Protein AF-A0A2D1UT29-F1 (afdb_monomer)

Foldseek 3Di:
DLVVLVVLVVVLVVVVLVLVVVLVVVVVVVVVVVVVVVVVVVVVVVVVVVVVVVPDDDDDDDDDDDDPPVSVVSPDDDCVSVVVNLVVCVVVVNNVVVVVVVVVVVVVSVVVVVVVCVVDPDDPDD

Organism: Pinus pinaster (NCBI:txid71647)

Mean predicted aligned error: 11.58 Å

Secondary structure (DSSP, 8-state):
-HHHHHHHHHHHHHHHHHHHHHHHHHHHHHHHHHHHHHHHHHHHHHHHHHHHTTT------PPP----HHHHHHT----HHHHHHHHHHHHTT-HHHHHHHHHHHHHHHHHHHHHHHTTS-S----

pLDDT: mean 78.04, std 15.3, range [38.28, 94.06]

Sequence (126 aa):
IEKRVNKEFNDWLVKIRSTAKEIGQLAIGQASSARQREEELRGRQKQAEEQSRSGVRECVYALDTEDTEDADSVLKFDITPVYRAHHIQTCLGLQDQFRDYYYTNRQLQLNSDLQISSVQPFLESH

InterPro domains:
  IPR007225 Exocyst complex component EXOC6/Sec15 [PTHR12702] (1-126)

Radius of gyration: 24.23 Å; Cα contacts (8 Å, |Δi|>4): 28; chains: 1; bounding box: 58×19×63 Å

Solvent-accessible surface area (backbone atoms only — not comparable to full-atom values): 7538 Å² total; per-residue (Å²): 110,66,72,58,37,55,47,50,32,51,56,46,56,54,52,53,56,55,51,52,51,52,52,51,52,49,53,51,51,52,54,50,52,52,50,52,53,53,51,50,52,53,49,52,47,52,54,50,53,60,46,44,75,75,70,62,88,82,86,85,84,80,85,84,85,83,80,72,66,74,62,62,66,75,71,69,73,88,58,61,48,55,55,53,38,50,52,53,31,46,77,68,72,42,40,67,61,51,51,52,49,51,52,53,52,52,52,50,52,50,54,52,54,54,60,50,55,76,72,47,81,86,70,89,82,128

Structure (mmCIF, N/CA/C/O backbone):
data_AF-A0A2D1UT29-F1
#
_entry.id   AF-A0A2D1UT29-F1
#
loop_
_atom_site.group_PDB
_atom_site.id
_atom_site.type_symbol
_atom_site.label_atom_id
_atom_site.label_alt_id
_atom_site.label_comp_id
_atom_site.label_asym_id
_atom_site.label_entity_id
_atom_site.label_seq_id
_atom_site.pdbx_PDB_ins_code
_atom_site.Cartn_x
_atom_site.Cartn_y
_atom_site.Cartn_z
_atom_site.occupancy
_atom_site.B_iso_or_equiv
_atom_site.auth_seq_id
_atom_site.auth_comp_id
_atom_site.auth_asym_id
_atom_site.auth_atom_id
_atom_site.pdbx_PDB_model_num
ATOM 1 N N . ILE A 1 1 ? 15.371 8.169 -19.098 1.00 78.50 1 ILE A N 1
ATOM 2 C CA . ILE A 1 1 ? 13.925 8.019 -18.787 1.00 78.50 1 ILE A CA 1
ATOM 3 C C . ILE A 1 1 ? 13.730 6.937 -17.732 1.00 78.50 1 ILE A C 1
ATOM 5 O O . ILE A 1 1 ? 13.222 7.249 -16.667 1.00 78.50 1 ILE A O 1
ATOM 9 N N . GLU A 1 2 ? 14.244 5.731 -17.967 1.00 80.50 2 GLU A N 1
ATOM 10 C CA . GLU A 1 2 ? 14.199 4.601 -17.028 1.00 80.50 2 GLU A CA 1
ATOM 11 C C . GLU A 1 2 ? 14.651 4.943 -15.593 1.00 80.50 2 GLU A C 1
ATOM 13 O O . GLU A 1 2 ? 13.871 4.804 -14.661 1.00 80.50 2 GLU A O 1
ATOM 18 N N . LYS A 1 3 ? 15.858 5.501 -15.399 1.00 86.19 3 LYS A N 1
ATOM 19 C CA . LYS A 1 3 ? 16.357 5.886 -14.059 1.00 86.19 3 LYS A CA 1
ATOM 20 C C . LYS A 1 3 ? 15.420 6.833 -13.297 1.00 86.19 3 LYS A C 1
ATOM 22 O O . LYS A 1 3 ? 15.282 6.713 -12.085 1.00 86.19 3 LYS A O 1
ATOM 27 N N . ARG A 1 4 ? 14.775 7.770 -14.002 1.00 89.94 4 ARG A N 1
ATOM 28 C CA . ARG A 1 4 ? 13.811 8.710 -13.405 1.00 89.94 4 ARG A CA 1
ATOM 29 C C . ARG A 1 4 ? 12.555 7.974 -12.947 1.00 89.94 4 ARG A C 1
ATOM 31 O O . ARG A 1 4 ? 12.093 8.199 -11.841 1.00 89.94 4 ARG A O 1
ATOM 38 N N . VAL A 1 5 ? 12.057 7.063 -13.775 1.00 87.75 5 VAL A N 1
ATOM 39 C CA . VAL A 1 5 ? 10.865 6.255 -13.493 1.00 87.75 5 VAL A CA 1
ATOM 40 C C . VAL A 1 5 ? 11.120 5.272 -12.351 1.00 87.75 5 VAL A C 1
ATOM 42 O O .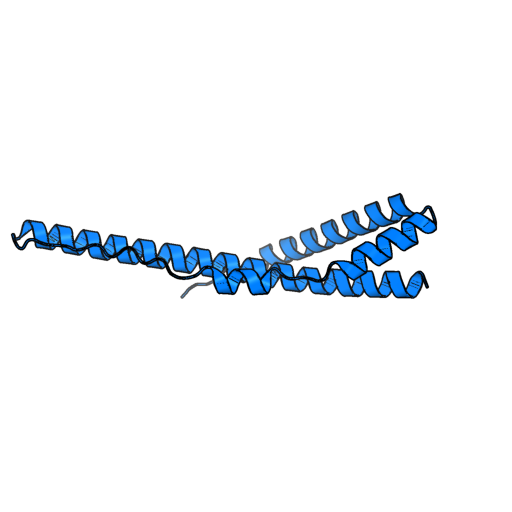 VAL A 1 5 ? 10.283 5.136 -11.469 1.00 87.75 5 VAL A O 1
ATOM 45 N N . ASN A 1 6 ? 12.305 4.659 -12.300 1.00 87.00 6 ASN A N 1
ATOM 46 C CA . ASN A 1 6 ? 12.712 3.808 -11.182 1.00 87.00 6 ASN A CA 1
ATOM 47 C C . ASN A 1 6 ? 12.830 4.607 -9.877 1.00 87.00 6 ASN A C 1
ATOM 49 O O . ASN A 1 6 ? 12.493 4.089 -8.816 1.00 87.00 6 ASN A O 1
ATOM 53 N N . LYS A 1 7 ? 13.278 5.867 -9.932 1.00 92.00 7 LYS A N 1
ATOM 54 C CA . LYS A 1 7 ? 13.263 6.752 -8.761 1.00 92.00 7 LYS A CA 1
ATOM 55 C C . LYS A 1 7 ? 11.829 7.061 -8.318 1.00 92.00 7 LYS A C 1
ATOM 57 O O . LYS A 1 7 ? 11.504 6.806 -7.168 1.00 92.00 7 LYS A O 1
ATOM 62 N N . GLU A 1 8 ? 10.971 7.516 -9.235 1.00 91.69 8 GLU A N 1
ATOM 63 C CA . GLU A 1 8 ? 9.548 7.795 -8.963 1.00 91.69 8 GLU A CA 1
ATOM 64 C C . GLU A 1 8 ? 8.829 6.577 -8.354 1.00 91.69 8 GLU A C 1
ATOM 66 O O . GLU A 1 8 ? 8.054 6.711 -7.411 1.00 91.69 8 GLU A O 1
ATOM 71 N N . PHE A 1 9 ? 9.121 5.376 -8.854 1.00 92.19 9 PHE A N 1
ATOM 72 C CA . PHE A 1 9 ? 8.582 4.125 -8.330 1.00 92.19 9 PHE A CA 1
ATOM 73 C C . PHE A 1 9 ? 9.080 3.796 -6.917 1.00 92.19 9 PHE A C 1
ATOM 75 O O . PHE A 1 9 ? 8.294 3.377 -6.072 1.00 92.19 9 PHE A O 1
ATOM 82 N N . ASN A 1 10 ? 10.369 3.996 -6.639 1.00 91.81 10 ASN A N 1
ATOM 83 C CA . ASN A 1 10 ? 10.917 3.776 -5.301 1.00 91.81 10 ASN A CA 1
ATOM 84 C C . ASN A 1 10 ? 10.374 4.784 -4.283 1.00 91.81 10 ASN A C 1
ATOM 86 O O . ASN A 1 10 ? 9.989 4.392 -3.183 1.00 91.81 10 ASN A O 1
ATOM 90 N N . ASP A 1 11 ? 10.268 6.055 -4.666 1.00 93.25 11 ASP A N 1
ATOM 91 C CA . ASP A 1 11 ? 9.646 7.089 -3.835 1.00 93.25 11 ASP A CA 1
ATOM 92 C C . ASP A 1 11 ? 8.175 6.724 -3.547 1.00 93.25 11 ASP A C 1
ATOM 94 O O . ASP A 1 11 ? 7.699 6.830 -2.413 1.00 93.25 11 ASP A O 1
ATOM 98 N N . TRP A 1 12 ? 7.468 6.193 -4.551 1.00 93.50 12 TRP A N 1
ATOM 99 C CA . TRP A 1 12 ? 6.118 5.663 -4.381 1.00 93.50 12 TRP A CA 1
ATOM 100 C C . TRP A 1 12 ? 6.065 4.473 -3.411 1.00 93.50 12 TRP A C 1
ATOM 102 O O . TRP A 1 12 ? 5.191 4.457 -2.545 1.00 93.50 12 TRP A O 1
ATOM 112 N N . LEU A 1 13 ? 7.006 3.519 -3.493 1.00 91.19 13 LEU A N 1
ATOM 113 C CA . LEU A 1 13 ? 7.095 2.366 -2.582 1.00 91.19 13 LEU A CA 1
ATOM 114 C C . LEU A 1 13 ? 7.264 2.778 -1.115 1.00 91.19 13 LEU A C 1
ATOM 116 O O . LEU A 1 13 ? 6.727 2.113 -0.227 1.00 91.19 13 LEU A O 1
ATOM 120 N N . VAL A 1 14 ? 7.994 3.862 -0.853 1.00 90.25 14 VAL A N 1
ATOM 121 C CA . VAL A 1 14 ? 8.137 4.418 0.499 1.00 90.25 14 VAL A CA 1
ATOM 122 C C . VAL A 1 14 ? 6.817 5.031 0.965 1.00 90.25 14 VAL A C 1
ATOM 124 O O . VAL A 1 14 ? 6.355 4.725 2.065 1.00 90.25 14 VAL A O 1
ATOM 127 N N . LYS A 1 15 ? 6.165 5.838 0.117 1.00 90.44 15 LYS A N 1
ATOM 128 C CA . LYS A 1 15 ? 4.890 6.492 0.449 1.00 90.44 15 LYS A CA 1
ATOM 129 C C . LYS A 1 15 ? 3.807 5.479 0.821 1.00 90.44 15 LYS A C 1
ATOM 131 O O . LYS A 1 15 ? 3.183 5.598 1.869 1.00 90.44 15 LYS A O 1
ATOM 136 N N . ILE A 1 16 ? 3.622 4.452 -0.003 1.0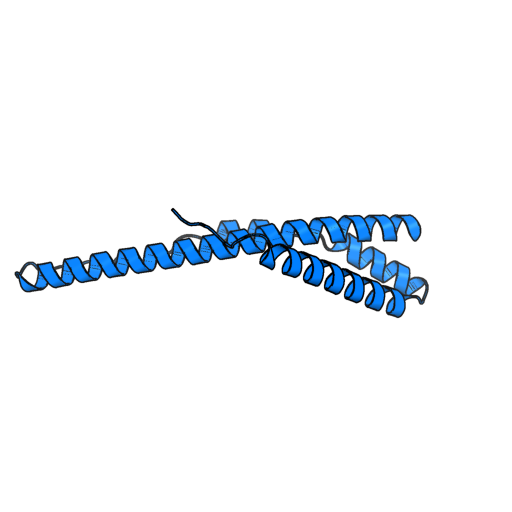0 88.88 16 ILE A N 1
ATOM 137 C CA . ILE A 1 16 ? 2.588 3.435 0.219 1.00 88.88 16 ILE A CA 1
ATOM 138 C C . ILE A 1 16 ? 2.855 2.581 1.472 1.00 88.88 16 ILE A C 1
ATOM 140 O O . ILE A 1 16 ? 1.901 2.100 2.075 1.00 88.88 16 ILE A O 1
ATOM 144 N N . ARG A 1 17 ? 4.117 2.409 1.908 1.00 89.00 17 ARG A N 1
ATOM 145 C CA . ARG A 1 17 ? 4.427 1.779 3.208 1.00 89.00 17 ARG A CA 1
ATOM 146 C C . ARG A 1 17 ? 3.903 2.630 4.371 1.00 89.00 17 ARG A C 1
ATOM 148 O O . ARG A 1 17 ? 3.297 2.078 5.283 1.00 89.00 17 ARG A O 1
ATOM 155 N N . SER A 1 18 ? 4.070 3.956 4.314 1.00 85.88 18 SER A N 1
ATOM 156 C CA . SER A 1 18 ? 3.509 4.873 5.325 1.00 85.88 18 SER A CA 1
ATOM 157 C C . SER A 1 18 ? 1.983 4.831 5.337 1.00 85.88 18 SER A C 1
ATOM 159 O O . SER A 1 18 ? 1.377 4.607 6.379 1.00 85.88 18 SER A O 1
ATOM 161 N N . THR A 1 19 ? 1.357 4.952 4.165 1.00 86.44 19 THR A N 1
ATOM 162 C CA . THR A 1 19 ? -0.107 4.937 4.047 1.00 86.44 19 THR A CA 1
ATOM 163 C C . THR A 1 19 ? -0.708 3.606 4.510 1.00 86.44 19 THR A C 1
ATOM 165 O O . THR A 1 19 ? -1.742 3.595 5.168 1.00 86.44 19 THR A O 1
ATOM 168 N N . ALA A 1 20 ? -0.052 2.470 4.246 1.00 85.50 20 ALA A N 1
ATOM 169 C CA . ALA A 1 20 ? -0.509 1.171 4.744 1.00 85.50 20 ALA A CA 1
ATOM 170 C C . ALA A 1 20 ? -0.536 1.106 6.282 1.00 85.50 20 ALA A C 1
ATOM 172 O O . ALA A 1 20 ? -1.451 0.515 6.857 1.00 85.50 20 ALA A O 1
ATOM 173 N N . LYS A 1 21 ? 0.431 1.744 6.955 1.00 84.19 21 LYS A N 1
ATOM 174 C CA . LYS A 1 21 ? 0.443 1.857 8.419 1.00 84.19 21 LYS A CA 1
ATOM 175 C C . LYS A 1 21 ? -0.725 2.704 8.927 1.00 84.19 21 LYS A C 1
ATOM 177 O O . LYS A 1 21 ? -1.388 2.292 9.873 1.00 84.19 21 LYS A O 1
ATOM 182 N N . GLU A 1 22 ? -0.988 3.845 8.293 1.00 85.38 22 GLU A N 1
ATOM 183 C CA . GLU A 1 22 ? -2.110 4.732 8.638 1.00 85.38 22 GLU A CA 1
ATOM 184 C C . GLU A 1 22 ? -3.457 4.007 8.494 1.00 85.38 22 GLU A C 1
ATOM 186 O O . GLU A 1 22 ? -4.269 4.025 9.417 1.00 85.38 22 GLU A O 1
ATOM 191 N N . ILE A 1 23 ? -3.651 3.274 7.390 1.00 85.44 23 ILE A N 1
ATOM 192 C CA . ILE A 1 23 ? -4.834 2.426 7.170 1.00 85.44 23 ILE A CA 1
ATOM 193 C C . ILE A 1 23 ? -4.967 1.386 8.286 1.00 85.44 23 ILE A C 1
ATOM 195 O O . ILE A 1 23 ? -6.047 1.213 8.846 1.00 85.44 23 ILE A O 1
ATOM 199 N N . GLY A 1 24 ? -3.870 0.706 8.635 1.00 85.56 24 GLY A N 1
ATOM 200 C CA . GLY A 1 24 ? -3.863 -0.271 9.721 1.00 85.56 24 GLY A CA 1
ATOM 201 C C . GLY A 1 24 ? -4.279 0.340 11.063 1.00 85.56 24 GLY A C 1
ATOM 202 O O . GLY A 1 24 ? -5.102 -0.235 11.771 1.00 85.56 24 GLY A O 1
ATOM 203 N N . GLN A 1 25 ? -3.764 1.525 11.399 1.00 84.94 25 GLN A N 1
ATOM 204 C CA . GLN A 1 25 ? -4.116 2.236 12.632 1.00 84.94 25 GLN A CA 1
ATOM 205 C C . GLN A 1 25 ? -5.585 2.667 12.657 1.00 84.94 25 GLN A C 1
ATOM 207 O O . GLN A 1 25 ? -6.254 2.486 13.675 1.00 84.94 25 GLN A O 1
ATOM 212 N N . LEU A 1 26 ? -6.102 3.182 11.541 1.00 85.81 26 LEU A N 1
ATOM 213 C CA . LEU A 1 26 ? -7.510 3.555 11.416 1.00 85.81 26 LEU A CA 1
ATOM 214 C C . LEU A 1 26 ? -8.430 2.343 11.548 1.00 85.81 26 LEU A C 1
ATOM 216 O O . LEU A 1 26 ? -9.394 2.401 12.305 1.00 85.81 26 LEU A O 1
ATOM 220 N N . ALA A 1 27 ? -8.100 1.226 10.897 1.00 84.75 27 ALA A N 1
ATOM 221 C CA . ALA A 1 27 ? -8.868 -0.010 11.012 1.00 84.75 27 ALA A CA 1
ATOM 222 C C . ALA A 1 27 ? -8.894 -0.539 12.458 1.00 84.75 27 ALA A C 1
ATOM 224 O O . ALA A 1 27 ? -9.938 -0.980 12.941 1.00 84.75 27 ALA A O 1
ATOM 225 N N . ILE A 1 28 ? -7.768 -0.455 13.178 1.00 86.06 28 ILE A N 1
ATOM 226 C CA . ILE A 1 28 ? -7.703 -0.818 14.602 1.00 86.06 28 ILE A CA 1
ATOM 227 C C . ILE A 1 28 ? -8.590 0.111 15.438 1.00 86.06 28 ILE A C 1
ATOM 229 O O . ILE A 1 28 ? -9.355 -0.385 16.264 1.00 86.06 28 ILE A O 1
ATOM 233 N N . GLY A 1 29 ? -8.517 1.427 15.216 1.00 86.25 29 GLY A N 1
ATOM 234 C CA . GLY A 1 29 ? -9.329 2.415 15.933 1.00 86.25 29 GLY A CA 1
ATOM 235 C C . GLY A 1 29 ? -10.831 2.272 15.668 1.00 86.25 29 GLY A C 1
ATOM 236 O O . GLY A 1 29 ? -11.646 2.365 16.583 1.00 86.25 29 GLY A O 1
ATOM 237 N N . GLN A 1 30 ? -11.213 1.970 14.428 1.00 85.19 30 GLN A N 1
ATOM 238 C CA . GLN A 1 30 ? -12.601 1.674 14.075 1.00 85.19 30 GLN A CA 1
ATOM 239 C C . GLN A 1 30 ? -13.085 0.394 14.761 1.00 85.19 30 GLN A C 1
ATOM 241 O O . GLN A 1 30 ? -14.167 0.382 15.349 1.00 85.19 30 GLN A O 1
ATOM 246 N N . ALA A 1 31 ? -12.273 -0.667 14.751 1.00 84.94 31 ALA A N 1
ATOM 247 C CA . ALA A 1 31 ? -12.608 -1.919 15.420 1.00 84.94 31 ALA A CA 1
ATOM 248 C C . ALA A 1 31 ? -12.692 -1.766 16.949 1.00 84.94 31 ALA A C 1
ATOM 250 O O . ALA A 1 31 ? -13.563 -2.374 17.569 1.00 84.94 31 ALA A O 1
ATOM 251 N N . SER A 1 32 ? -11.820 -0.969 17.576 1.00 85.56 32 SER A N 1
ATOM 252 C CA . SER A 1 32 ? -11.890 -0.707 19.019 1.00 85.56 32 SER A CA 1
ATOM 253 C C . SER A 1 32 ? -13.117 0.128 19.384 1.00 85.56 32 SER A C 1
ATOM 255 O O . SER A 1 32 ? -13.832 -0.242 20.310 1.00 85.56 32 SER A O 1
ATOM 257 N N . SER A 1 33 ? -13.420 1.181 18.618 1.00 84.50 33 SER A N 1
ATOM 258 C CA . SER A 1 33 ? -14.626 1.997 18.805 1.00 84.50 33 SER A CA 1
ATOM 259 C C . SER A 1 33 ? -15.905 1.167 18.656 1.00 84.50 33 SER A C 1
ATOM 261 O O . SER A 1 33 ? -16.825 1.298 19.463 1.00 84.50 33 SER A O 1
ATOM 263 N N . ALA A 1 34 ? -15.955 0.272 17.664 1.00 84.50 34 ALA A N 1
ATOM 264 C CA . ALA A 1 34 ? -17.085 -0.632 17.471 1.00 84.50 34 ALA A CA 1
ATOM 265 C C . ALA A 1 34 ? -17.284 -1.570 18.675 1.00 84.50 34 ALA A C 1
ATOM 267 O O . ALA A 1 34 ? -18.407 -1.696 19.160 1.00 84.50 34 ALA A O 1
ATOM 268 N N . ARG A 1 35 ? -16.201 -2.164 19.204 1.00 85.12 35 ARG A N 1
ATOM 269 C CA . ARG A 1 35 ? -16.261 -3.014 20.409 1.00 85.12 35 ARG A CA 1
ATOM 270 C C . ARG A 1 35 ? -16.708 -2.239 21.644 1.00 85.12 35 ARG A C 1
ATOM 272 O O . ARG A 1 35 ? -17.556 -2.725 22.381 1.00 85.12 35 ARG A O 1
ATOM 279 N N . GLN A 1 36 ? -16.180 -1.034 21.853 1.00 86.75 36 GLN A N 1
ATOM 280 C CA . GLN A 1 36 ? -16.574 -0.195 22.985 1.00 86.75 36 GLN A CA 1
ATOM 281 C C . GLN A 1 36 ? -18.076 0.118 22.946 1.00 86.75 36 GLN A C 1
ATOM 283 O O . GLN A 1 36 ? -18.767 -0.038 23.950 1.00 86.75 36 GLN A O 1
ATOM 288 N N . ARG A 1 37 ? -18.606 0.495 21.777 1.00 81.88 37 ARG A N 1
ATOM 289 C CA . ARG A 1 37 ? -20.046 0.745 21.603 1.00 81.88 37 ARG A CA 1
ATOM 290 C C . ARG A 1 37 ? -20.889 -0.504 21.856 1.00 81.88 37 ARG A C 1
ATOM 292 O O . ARG A 1 37 ? -21.930 -0.416 22.505 1.00 81.88 37 ARG A O 1
ATOM 299 N N . GLU A 1 38 ? -20.444 -1.668 21.389 1.00 83.25 38 GLU A N 1
ATOM 300 C CA . GLU A 1 38 ? -21.113 -2.945 21.666 1.00 83.25 38 GLU A CA 1
ATOM 301 C C . GLU A 1 38 ? -21.147 -3.256 23.174 1.00 83.25 38 GLU A C 1
ATOM 303 O O . GLU A 1 38 ? -22.189 -3.640 23.714 1.00 83.25 38 GLU A O 1
ATOM 308 N N . GLU A 1 39 ? -20.036 -3.040 23.881 1.00 85.88 39 GLU A N 1
ATOM 309 C CA . GLU A 1 39 ? -19.951 -3.219 25.332 1.00 85.88 39 GLU A CA 1
ATOM 310 C C . GLU A 1 39 ? -20.863 -2.249 26.095 1.00 85.88 39 GLU A C 1
ATOM 312 O O . GLU A 1 39 ? -21.552 -2.669 27.030 1.00 85.88 39 GLU A O 1
ATOM 317 N N . GLU A 1 40 ? -20.932 -0.982 25.677 1.00 86.50 40 GLU A N 1
ATOM 318 C CA . GLU A 1 40 ? -21.828 0.027 26.255 1.00 86.50 40 GLU A CA 1
ATOM 319 C C . GLU A 1 40 ? -23.305 -0.348 26.072 1.00 86.50 40 GLU A C 1
ATOM 321 O O . GLU A 1 40 ? -24.082 -0.296 27.032 1.00 86.50 40 GLU A O 1
ATOM 326 N N . LEU A 1 41 ? -23.699 -0.787 24.872 1.00 81.62 41 LEU A N 1
ATOM 327 C CA . LEU A 1 41 ? -25.056 -1.270 24.601 1.00 81.62 41 LEU A CA 1
ATOM 328 C C . LEU A 1 41 ? -25.392 -2.500 25.451 1.00 81.62 41 LEU A C 1
ATOM 330 O O . LEU A 1 41 ? -26.462 -2.558 26.061 1.00 81.62 41 LEU A O 1
ATOM 334 N N . ARG A 1 42 ? -24.460 -3.452 25.568 1.00 81.19 42 ARG A N 1
ATOM 335 C CA . ARG A 1 42 ? -24.624 -4.642 26.412 1.00 81.19 42 ARG A CA 1
ATOM 336 C C . ARG A 1 42 ? -24.724 -4.288 27.899 1.00 81.19 42 ARG A C 1
ATOM 338 O O . ARG A 1 42 ? -25.482 -4.926 28.630 1.00 81.19 42 ARG A O 1
ATOM 345 N N . GLY A 1 43 ? -23.982 -3.282 28.362 1.00 83.94 43 GLY A N 1
ATOM 346 C CA . GLY A 1 43 ? -24.076 -2.755 29.726 1.00 83.94 43 GLY A CA 1
ATOM 347 C C . GLY A 1 43 ? -25.443 -2.130 30.008 1.00 83.94 43 GLY A C 1
ATOM 348 O O . GLY A 1 43 ? -26.092 -2.480 30.995 1.00 83.94 43 GLY A O 1
ATOM 349 N N . ARG A 1 44 ? -25.922 -1.275 29.096 1.00 82.44 44 ARG A N 1
ATOM 350 C CA . ARG A 1 44 ? -27.261 -0.669 29.169 1.00 82.44 44 ARG A CA 1
ATOM 351 C C . ARG A 1 44 ? -28.368 -1.721 29.160 1.00 82.44 44 ARG A C 1
ATOM 353 O O . ARG A 1 44 ? -29.301 -1.616 29.950 1.00 82.44 44 ARG A O 1
ATOM 360 N N . GLN A 1 45 ? -28.242 -2.760 28.332 1.00 78.38 45 GLN A N 1
ATOM 361 C CA . GLN A 1 45 ? -29.192 -3.873 28.302 1.00 78.38 45 GLN A CA 1
ATOM 362 C C . GLN A 1 45 ? -29.292 -4.574 29.662 1.00 78.38 45 GLN A C 1
ATOM 364 O O . GLN A 1 45 ? -30.397 -4.736 30.172 1.00 78.38 45 GLN A O 1
ATOM 369 N N . LYS A 1 46 ? -28.162 -4.945 30.280 1.00 79.88 46 LYS A N 1
ATOM 370 C CA . LYS A 1 46 ? -28.171 -5.584 31.609 1.00 79.88 46 LYS A CA 1
ATOM 371 C C . LYS A 1 46 ? -28.862 -4.710 32.655 1.00 79.88 46 LYS A C 1
ATOM 373 O O . LYS A 1 46 ? -29.683 -5.202 33.422 1.00 79.88 46 LYS A O 1
ATOM 378 N N . GLN A 1 47 ? -28.571 -3.410 32.650 1.00 80.25 47 GLN A N 1
ATOM 379 C CA . GLN A 1 47 ? -29.169 -2.465 33.590 1.00 80.25 47 GLN A CA 1
ATOM 380 C C . GLN A 1 47 ? -30.688 -2.324 33.379 1.00 80.25 47 GLN A C 1
ATOM 382 O O . GLN A 1 47 ? -31.448 -2.267 34.346 1.00 80.25 47 GLN A O 1
ATOM 387 N N . ALA A 1 48 ? -31.149 -2.318 32.125 1.00 75.56 48 ALA A N 1
ATOM 388 C CA . ALA A 1 48 ? -32.571 -2.302 31.791 1.00 75.56 48 ALA A CA 1
ATOM 389 C C . ALA A 1 48 ? -33.280 -3.616 32.170 1.00 75.56 48 ALA A C 1
ATOM 391 O O . ALA A 1 48 ? -34.414 -3.581 32.647 1.00 75.56 48 ALA A O 1
ATOM 392 N N . GLU A 1 49 ? -32.630 -4.772 32.008 1.00 75.75 49 GLU A N 1
ATOM 393 C CA . GLU A 1 49 ? -33.156 -6.075 32.441 1.00 75.75 49 GLU A CA 1
ATOM 394 C C . GLU A 1 49 ? -33.283 -6.156 33.973 1.00 75.75 49 GLU A C 1
ATOM 396 O O . GLU A 1 49 ? -34.302 -6.628 34.483 1.00 75.75 49 GLU A O 1
ATOM 401 N N . GLU A 1 50 ? -32.305 -5.637 34.721 1.00 76.56 50 GLU A N 1
ATOM 402 C CA . GLU A 1 50 ? -32.364 -5.523 36.186 1.00 76.56 50 GLU A CA 1
ATOM 403 C C . GLU A 1 50 ? -33.513 -4.614 36.653 1.00 76.56 50 GLU A C 1
ATOM 405 O O . GLU A 1 50 ? -34.243 -4.975 37.579 1.00 76.56 50 GLU A O 1
ATOM 410 N N . GLN A 1 51 ? -33.736 -3.479 35.982 1.00 67.50 51 GLN A N 1
ATOM 411 C CA . GLN A 1 51 ? -34.864 -2.579 36.265 1.00 67.50 51 GLN A CA 1
ATOM 412 C C . GLN A 1 51 ? -36.215 -3.153 35.807 1.00 67.50 51 GLN A C 1
ATOM 414 O O . GLN A 1 51 ? -37.244 -2.936 36.440 1.00 67.50 51 GLN A O 1
ATOM 419 N N . SER A 1 52 ? -36.242 -3.959 34.747 1.00 62.22 52 SER A N 1
ATOM 420 C CA . SER A 1 52 ? -37.473 -4.615 34.284 1.00 62.22 52 SER A CA 1
ATOM 421 C C . SER A 1 52 ? -37.942 -5.697 35.261 1.00 62.22 52 SER A C 1
ATOM 423 O O . SER A 1 52 ? -39.145 -5.895 35.432 1.00 62.22 52 SER A O 1
ATOM 425 N N . ARG A 1 53 ? -37.013 -6.355 35.974 1.00 60.16 53 ARG A N 1
ATOM 426 C CA . ARG A 1 53 ? -37.339 -7.275 37.080 1.00 60.16 53 ARG A CA 1
ATOM 427 C C . ARG A 1 53 ? -38.007 -6.568 38.268 1.00 60.16 53 ARG A C 1
ATOM 429 O O . ARG A 1 53 ? -38.661 -7.252 39.051 1.00 60.16 53 ARG A O 1
ATOM 436 N N . SER A 1 54 ? -37.887 -5.240 38.396 1.00 60.50 54 SER A N 1
ATOM 437 C CA . SER A 1 54 ? -38.593 -4.434 39.407 1.00 60.50 54 SER A CA 1
ATOM 438 C C . SER A 1 54 ? -39.919 -3.821 38.917 1.00 60.50 54 SER A C 1
ATOM 440 O O . SER A 1 54 ? -40.620 -3.196 39.711 1.00 60.50 54 SER A O 1
ATOM 442 N N . GLY A 1 55 ? -40.329 -4.075 37.664 1.00 52.56 55 GLY A N 1
ATOM 443 C CA . GLY A 1 55 ? -41.709 -3.878 37.197 1.00 52.56 55 GLY A CA 1
ATOM 444 C C . GLY A 1 55 ? -42.017 -2.620 36.373 1.00 52.56 55 GLY A C 1
ATOM 445 O O . GLY A 1 55 ? -43.192 -2.363 36.123 1.00 52.56 55 GLY A O 1
ATOM 446 N N . VAL A 1 56 ? -41.028 -1.849 35.906 1.00 49.53 56 VAL A N 1
ATOM 447 C CA . VAL A 1 56 ? -41.277 -0.664 35.055 1.00 49.53 56 VAL A CA 1
ATOM 448 C C . VAL A 1 56 ? -40.918 -0.972 33.598 1.00 49.53 56 VAL A C 1
ATOM 450 O O . VAL A 1 56 ? -39.766 -1.236 33.268 1.00 49.53 56 VAL A O 1
ATOM 453 N N . ARG A 1 57 ? -41.934 -0.991 32.727 1.00 50.50 57 ARG A N 1
ATOM 454 C CA . ARG A 1 57 ? -41.847 -1.392 31.315 1.00 50.50 57 ARG A CA 1
ATOM 455 C C . ARG A 1 57 ? -41.755 -0.171 30.401 1.00 50.50 57 ARG A C 1
ATOM 457 O O . ARG A 1 57 ? -42.692 0.615 30.387 1.00 50.50 57 ARG A O 1
ATOM 464 N N . GLU A 1 58 ? -40.672 -0.092 29.626 1.00 50.34 58 GLU A N 1
ATOM 465 C CA . GLU A 1 58 ? -40.620 0.053 28.152 1.00 50.34 58 GLU A CA 1
ATOM 466 C C . GLU A 1 58 ? -39.206 0.520 27.750 1.00 50.34 58 GLU A C 1
ATOM 468 O O . GLU A 1 58 ? -38.798 1.635 28.060 1.00 50.34 58 GLU A O 1
ATOM 473 N N . CYS A 1 59 ? -38.418 -0.354 27.110 1.00 52.41 59 CYS A N 1
ATOM 474 C CA . CYS A 1 59 ? -37.057 -0.038 26.663 1.00 52.41 59 CYS A CA 1
ATOM 475 C C . CYS A 1 59 ? -37.043 0.042 25.131 1.00 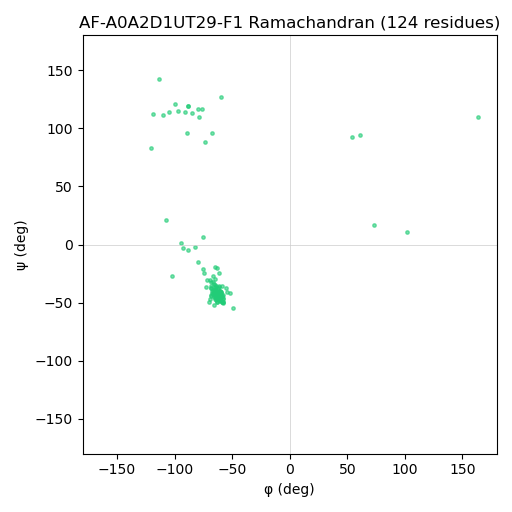52.41 59 CYS A C 1
ATOM 477 O O . CYS A 1 59 ? -37.248 -0.965 24.453 1.00 52.41 59 CYS A O 1
ATOM 479 N N . VAL A 1 60 ? -36.851 1.249 24.595 1.00 55.03 60 VAL A N 1
ATOM 480 C CA . VAL A 1 60 ? -36.755 1.514 23.153 1.00 55.03 60 VAL A CA 1
ATOM 481 C C . VAL A 1 60 ? -35.285 1.428 22.749 1.00 55.03 60 VAL A C 1
ATOM 483 O O . VAL A 1 60 ? -34.471 2.245 23.173 1.00 55.03 60 VAL A O 1
ATOM 486 N N . TYR A 1 61 ? -34.940 0.431 21.935 1.00 56.03 61 TYR A N 1
ATOM 487 C CA . TYR A 1 61 ? -33.607 0.300 21.350 1.00 56.03 61 TYR A CA 1
ATOM 488 C C . TYR A 1 61 ? -33.533 1.138 20.070 1.00 56.03 61 TYR A C 1
ATOM 490 O O . TYR A 1 61 ? -34.206 0.827 19.088 1.00 56.03 61 TYR A O 1
ATOM 498 N N . ALA A 1 62 ? -32.722 2.196 20.077 1.00 55.97 62 ALA A N 1
ATOM 499 C CA . ALA A 1 62 ? -32.352 2.920 18.866 1.00 55.97 62 ALA A CA 1
ATOM 500 C C . ALA A 1 62 ? -31.106 2.257 18.260 1.00 55.97 62 ALA A C 1
ATOM 502 O O . ALA A 1 62 ? -30.072 2.160 18.921 1.00 55.97 62 ALA A O 1
ATOM 503 N N . LEU A 1 63 ? -31.228 1.759 17.028 1.00 53.88 63 LEU A N 1
ATOM 504 C CA . LEU A 1 63 ? -30.086 1.309 16.235 1.00 53.88 63 LEU A CA 1
ATOM 505 C C . LEU A 1 63 ? -29.423 2.540 15.627 1.00 53.88 63 LEU A C 1
ATOM 507 O O . LEU A 1 63 ? -30.053 3.253 14.850 1.00 53.88 63 LEU A O 1
ATOM 511 N N . ASP A 1 64 ? -28.176 2.774 16.015 1.00 55.44 64 ASP A N 1
ATOM 512 C CA . ASP A 1 64 ? -27.359 3.868 15.511 1.00 55.44 64 ASP A CA 1
ATOM 513 C C . ASP A 1 64 ? -26.618 3.403 14.251 1.00 55.44 64 ASP A C 1
ATOM 515 O O . ASP A 1 64 ? -25.875 2.416 14.279 1.00 55.44 64 ASP A O 1
ATOM 519 N N . THR A 1 65 ? -26.879 4.065 13.129 1.00 55.72 65 THR A N 1
ATOM 520 C CA . THR A 1 65 ? -26.251 3.792 11.832 1.00 55.72 65 THR A CA 1
ATOM 521 C C . THR A 1 65 ? -25.543 5.055 11.378 1.00 55.72 65 THR A C 1
ATOM 523 O O . THR A 1 65 ? -26.120 5.820 10.612 1.00 55.72 65 THR A O 1
ATOM 526 N N . GLU A 1 66 ? -24.319 5.280 11.852 1.00 56.50 66 GLU A N 1
ATOM 527 C CA . GLU A 1 66 ? -23.514 6.420 11.406 1.00 56.50 66 GLU A CA 1
ATOM 528 C C . GLU A 1 66 ? -22.201 5.969 10.737 1.00 56.50 66 GLU A C 1
ATOM 530 O O . GLU A 1 66 ? -21.326 5.339 11.337 1.00 56.50 66 GLU A O 1
ATOM 535 N N . ASP A 1 67 ? -22.181 6.246 9.429 1.00 55.75 67 ASP A N 1
ATOM 536 C CA . ASP A 1 67 ? -21.142 6.826 8.573 1.00 55.75 67 ASP A CA 1
ATOM 537 C C . ASP A 1 67 ? -19.734 6.211 8.523 1.00 55.75 67 ASP A C 1
ATOM 539 O O . ASP A 1 67 ? -18.777 6.609 9.182 1.00 55.75 67 ASP A O 1
ATOM 543 N N . THR A 1 68 ? -19.573 5.305 7.555 1.00 53.78 68 THR A N 1
ATOM 544 C CA . THR A 1 68 ? -18.292 4.813 7.017 1.00 53.78 68 THR A CA 1
ATOM 545 C C . THR A 1 68 ? -17.574 5.803 6.082 1.00 53.78 68 THR A C 1
ATOM 547 O O . THR A 1 68 ? -16.576 5.437 5.460 1.00 53.78 68 THR A O 1
ATOM 550 N N . GLU A 1 69 ? -18.065 7.036 5.936 1.00 53.38 69 GLU A N 1
ATOM 551 C CA . GLU A 1 69 ? -17.611 7.976 4.898 1.00 53.38 69 GLU A CA 1
ATOM 552 C C . GLU A 1 69 ? -16.140 8.404 5.061 1.00 53.38 69 GLU A C 1
ATOM 554 O O . GLU A 1 69 ? -15.410 8.514 4.072 1.00 53.38 69 GLU A O 1
ATOM 559 N N . ASP A 1 70 ? -15.657 8.544 6.301 1.00 56.06 70 ASP A N 1
ATOM 560 C CA . ASP A 1 70 ? -14.271 8.948 6.583 1.00 56.06 70 ASP A CA 1
ATOM 561 C C . ASP A 1 70 ? -13.232 7.913 6.113 1.00 56.06 70 ASP A C 1
ATOM 563 O O . ASP A 1 70 ? -12.120 8.274 5.711 1.00 56.06 70 ASP A O 1
ATOM 567 N N . ALA A 1 71 ? -13.592 6.624 6.093 1.00 58.25 71 ALA A N 1
ATOM 568 C CA . ALA A 1 71 ? -12.691 5.544 5.684 1.00 58.25 71 ALA A CA 1
ATOM 569 C C . ALA A 1 71 ? -12.353 5.594 4.185 1.00 58.25 71 ALA A C 1
ATOM 571 O O . ALA A 1 71 ? -11.245 5.239 3.777 1.00 58.25 71 ALA A O 1
ATOM 572 N N . ASP A 1 72 ? -13.292 6.062 3.363 1.00 59.97 72 ASP A N 1
ATOM 573 C CA . ASP A 1 72 ? -13.195 6.011 1.902 1.00 59.97 72 ASP A CA 1
ATOM 574 C C . ASP A 1 72 ? -12.215 7.061 1.340 1.00 59.97 72 ASP A C 1
ATOM 576 O O . ASP A 1 72 ? -11.652 6.920 0.250 1.00 59.97 72 ASP A O 1
ATOM 580 N N . SER A 1 73 ? -11.946 8.112 2.120 1.00 62.09 73 SER A N 1
ATOM 581 C CA . SER A 1 73 ? -10.978 9.160 1.783 1.00 62.09 73 SER A CA 1
ATOM 582 C C . SER A 1 73 ? -9.520 8.687 1.902 1.00 62.09 73 SER A C 1
ATOM 584 O O . SER A 1 73 ? -8.685 9.026 1.059 1.00 62.09 73 SER A O 1
ATOM 586 N N . VAL A 1 74 ? -9.224 7.839 2.893 1.00 62.56 74 VAL A N 1
ATOM 587 C CA . VAL A 1 74 ? -7.878 7.314 3.188 1.00 62.56 74 VAL A CA 1
ATOM 588 C C . VAL A 1 74 ? -7.444 6.248 2.175 1.00 62.56 74 VAL A C 1
ATOM 590 O O . VAL A 1 74 ? -6.253 6.052 1.928 1.00 62.56 74 VAL A O 1
ATOM 593 N N . LEU A 1 75 ? -8.400 5.585 1.522 1.00 67.50 75 LEU A N 1
ATOM 594 C CA . LEU A 1 75 ? -8.139 4.492 0.581 1.00 67.50 75 LEU A CA 1
ATOM 595 C C . LEU A 1 75 ? -7.760 4.957 -0.837 1.00 67.50 75 LEU A C 1
ATOM 597 O O . LEU A 1 75 ? -7.448 4.127 -1.693 1.00 67.50 75 LEU A O 1
ATOM 601 N N . LYS A 1 76 ? -7.737 6.268 -1.114 1.00 76.25 76 LYS A N 1
ATOM 602 C CA . LYS A 1 76 ? -7.403 6.804 -2.445 1.00 76.25 76 LYS A CA 1
ATOM 603 C C . LYS A 1 76 ? -5.9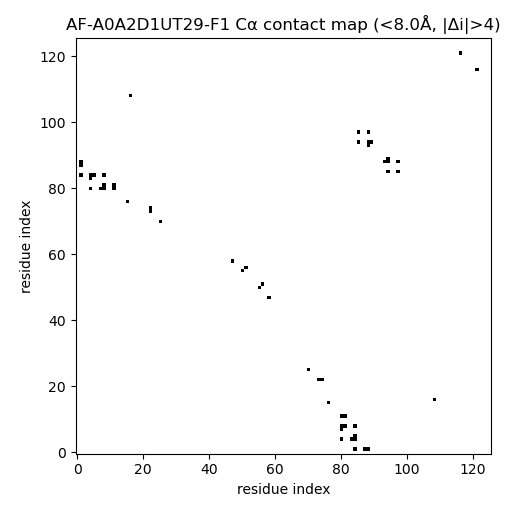00 7.049 -2.585 1.00 76.25 76 LYS A C 1
ATOM 605 O O . LYS A 1 76 ? -5.393 8.114 -2.241 1.00 76.25 76 LYS A O 1
ATOM 610 N N . PHE A 1 77 ? -5.181 6.085 -3.160 1.00 80.38 77 PHE A N 1
ATOM 611 C CA . PHE A 1 77 ? -3.769 6.241 -3.525 1.00 80.38 77 PHE A CA 1
ATOM 612 C C . PHE A 1 77 ? -3.548 6.205 -5.041 1.00 80.38 77 PHE A C 1
ATOM 614 O O . PHE A 1 77 ? -4.167 5.441 -5.778 1.00 80.38 77 PHE A O 1
ATOM 621 N N . ASP A 1 78 ? -2.619 7.041 -5.506 1.00 87.44 78 ASP A N 1
ATOM 622 C CA . ASP A 1 78 ? -2.238 7.112 -6.914 1.00 87.44 78 ASP A CA 1
ATOM 623 C C . ASP A 1 78 ? -1.341 5.927 -7.293 1.00 87.44 78 ASP A C 1
ATOM 625 O O . ASP A 1 78 ? -0.233 5.790 -6.780 1.00 87.44 78 ASP A O 1
ATOM 629 N N . ILE A 1 79 ? -1.812 5.081 -8.206 1.00 89.25 79 ILE A N 1
ATOM 630 C CA . ILE A 1 79 ? -1.082 3.919 -8.739 1.00 89.25 79 ILE A CA 1
ATOM 631 C C . ILE A 1 79 ? -0.307 4.238 -10.027 1.00 89.25 79 ILE A C 1
ATOM 633 O O . ILE A 1 79 ? 0.429 3.387 -10.533 1.00 89.25 79 ILE A O 1
ATOM 637 N N . THR A 1 80 ? -0.419 5.462 -10.552 1.00 91.06 80 THR A N 1
ATOM 638 C CA . THR A 1 80 ? 0.231 5.902 -11.797 1.00 91.06 80 THR A CA 1
ATOM 639 C C . THR A 1 80 ? 1.738 5.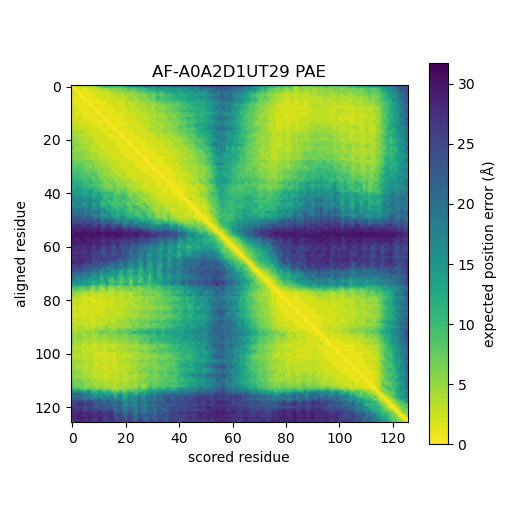625 -11.834 1.00 91.06 80 THR A C 1
ATOM 641 O O . THR A 1 80 ? 2.211 5.148 -12.872 1.00 91.06 80 THR A O 1
ATOM 644 N N . PRO A 1 81 ? 2.521 5.845 -10.753 1.00 91.81 81 PRO A N 1
ATOM 645 C CA . PRO A 1 81 ? 3.959 5.571 -10.775 1.00 91.81 81 PRO A CA 1
ATOM 646 C C . PRO A 1 81 ? 4.289 4.096 -11.043 1.00 91.81 81 PRO A C 1
ATOM 648 O O . PRO A 1 81 ? 5.236 3.799 -11.770 1.00 91.81 81 PRO A O 1
ATOM 651 N N . VAL A 1 82 ? 3.473 3.171 -10.526 1.00 91.12 82 VAL A N 1
ATOM 652 C CA . VAL A 1 82 ? 3.635 1.724 -10.740 1.00 91.12 82 VAL A CA 1
ATOM 653 C C . VAL A 1 82 ? 3.321 1.352 -12.176 1.00 91.12 82 VAL A C 1
ATOM 655 O O . VAL A 1 82 ? 4.124 0.683 -12.821 1.00 91.12 82 VAL A O 1
ATOM 658 N N . TYR A 1 83 ? 2.182 1.816 -12.693 1.00 91.12 83 TYR A N 1
ATOM 659 C CA . TYR A 1 83 ? 1.781 1.543 -14.073 1.00 91.12 83 TYR A CA 1
ATOM 660 C C . TYR A 1 83 ? 2.800 2.083 -15.070 1.00 91.12 83 TYR A C 1
ATOM 662 O O . TYR A 1 83 ? 3.173 1.393 -16.015 1.00 91.12 83 TYR A O 1
ATOM 670 N N . ARG A 1 84 ? 3.306 3.298 -14.839 1.00 92.31 84 ARG A N 1
ATOM 671 C CA . ARG A 1 84 ? 4.335 3.903 -15.685 1.00 92.31 84 ARG A CA 1
ATOM 672 C C . ARG A 1 84 ? 5.636 3.100 -15.656 1.00 92.31 84 ARG A C 1
ATOM 674 O O . ARG A 1 84 ? 6.222 2.870 -16.713 1.00 92.31 84 ARG A O 1
ATOM 681 N N . ALA A 1 85 ? 6.082 2.678 -14.473 1.00 92.25 85 ALA A N 1
ATOM 682 C CA . ALA A 1 85 ? 7.281 1.860 -14.324 1.00 92.25 85 ALA A CA 1
ATOM 683 C C . ALA A 1 85 ? 7.131 0.499 -15.003 1.00 92.25 85 ALA A C 1
ATOM 685 O O . ALA A 1 85 ? 7.967 0.140 -15.830 1.00 92.25 85 ALA A O 1
ATOM 686 N N . HIS A 1 86 ? 6.029 -0.200 -14.741 1.00 91.69 86 HIS A N 1
ATOM 687 C CA . HIS A 1 86 ? 5.718 -1.480 -15.368 1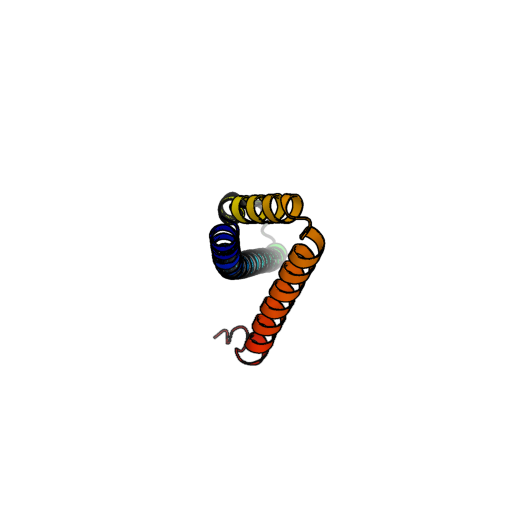.00 91.69 86 HIS A CA 1
ATOM 688 C C . HIS A 1 86 ? 5.655 -1.371 -16.895 1.00 91.69 86 HIS A C 1
ATOM 690 O O . HIS A 1 86 ? 6.290 -2.164 -17.589 1.00 91.69 86 HIS A O 1
ATOM 696 N N . HIS A 1 87 ? 4.971 -0.356 -17.425 1.00 92.75 87 HIS A N 1
ATOM 697 C CA . HIS A 1 87 ? 4.854 -0.147 -18.865 1.00 92.75 87 HIS A CA 1
ATOM 698 C C . HIS A 1 87 ? 6.221 0.078 -19.523 1.00 92.75 87 HIS A C 1
ATOM 700 O O . HIS A 1 87 ? 6.546 -0.567 -20.516 1.00 92.75 87 HIS A O 1
ATOM 706 N N . ILE A 1 88 ? 7.060 0.942 -18.944 1.00 92.00 88 ILE A N 1
ATOM 707 C CA . ILE A 1 88 ? 8.394 1.225 -19.489 1.00 92.00 88 ILE A CA 1
ATOM 708 C C . ILE A 1 88 ? 9.289 -0.014 -19.424 1.00 92.00 88 ILE A C 1
ATOM 710 O O . ILE A 1 88 ? 9.954 -0.323 -20.407 1.00 92.00 88 ILE A O 1
ATOM 714 N N . GLN A 1 89 ? 9.273 -0.754 -18.315 1.00 90.44 89 GLN A N 1
ATOM 715 C CA . GLN A 1 89 ? 10.057 -1.986 -18.175 1.00 90.44 89 GLN A CA 1
ATOM 716 C C . GLN A 1 89 ? 9.566 -3.096 -19.116 1.00 90.44 89 GLN A C 1
ATOM 718 O O . GLN A 1 89 ? 10.371 -3.861 -19.642 1.00 90.44 89 GLN A O 1
ATOM 723 N N . THR A 1 90 ? 8.265 -3.136 -19.408 1.00 92.12 90 THR A N 1
ATOM 724 C CA . THR A 1 90 ? 7.688 -4.028 -20.425 1.00 92.12 90 THR A CA 1
ATOM 725 C C . THR A 1 90 ? 8.193 -3.667 -21.820 1.00 92.12 90 THR A C 1
ATOM 727 O O . THR A 1 90 ? 8.669 -4.541 -22.539 1.00 92.12 90 THR A O 1
ATOM 730 N N . CYS A 1 91 ? 8.191 -2.380 -22.182 1.00 92.56 91 CYS A N 1
ATOM 731 C CA . CYS A 1 91 ? 8.747 -1.908 -23.455 1.00 92.56 91 CYS A CA 1
ATOM 732 C C . CYS A 1 91 ? 10.255 -2.186 -23.601 1.00 92.56 91 CYS A C 1
ATOM 734 O O . CYS A 1 91 ? 10.751 -2.279 -24.720 1.00 92.56 91 CYS A O 1
ATOM 736 N N . LEU A 1 92 ? 10.982 -2.323 -22.487 1.00 90.81 92 LEU A N 1
ATOM 737 C CA . LEU A 1 92 ? 12.403 -2.687 -22.460 1.00 90.81 92 LEU A CA 1
ATOM 738 C C . LEU A 1 92 ? 12.649 -4.207 -22.435 1.00 90.81 92 LEU A C 1
ATOM 740 O O . LEU A 1 92 ? 13.800 -4.628 -22.494 1.00 90.81 92 LEU A O 1
ATOM 744 N N . GLY A 1 93 ? 11.602 -5.035 -22.336 1.00 91.81 93 GLY A N 1
ATOM 745 C CA . GLY A 1 93 ? 11.729 -6.492 -22.210 1.00 91.81 93 GLY A CA 1
ATOM 746 C C . GLY A 1 93 ? 12.217 -6.968 -20.834 1.00 91.81 93 GLY A C 1
ATOM 747 O O . GLY A 1 93 ? 12.640 -8.110 -20.695 1.00 91.81 93 GLY A O 1
ATOM 748 N N . LEU A 1 94 ? 12.158 -6.111 -19.809 1.00 91.56 94 LEU A N 1
ATOM 749 C CA . LEU A 1 94 ? 12.650 -6.368 -18.447 1.00 91.56 94 LEU A CA 1
ATOM 750 C C . LEU A 1 94 ? 11.510 -6.586 -17.433 1.00 91.56 94 LEU A C 1
ATOM 752 O O . LEU A 1 94 ? 11.693 -6.430 -16.225 1.00 91.56 94 LEU A O 1
ATOM 756 N N . GLN A 1 95 ? 10.313 -6.940 -17.909 1.00 89.88 95 GLN A N 1
ATOM 757 C CA . GLN A 1 95 ? 9.111 -7.049 -17.077 1.00 89.88 95 GLN A CA 1
ATOM 758 C C . GLN A 1 95 ? 9.261 -8.054 -15.927 1.00 89.88 95 GLN A C 1
ATOM 760 O O . GLN A 1 95 ? 8.857 -7.750 -14.804 1.00 89.88 95 GLN A O 1
ATOM 765 N N . ASP A 1 96 ? 9.827 -9.235 -16.185 1.00 91.94 96 ASP A N 1
ATOM 766 C CA . ASP A 1 96 ? 9.982 -10.266 -15.152 1.00 91.94 96 ASP A CA 1
ATOM 767 C C . ASP A 1 96 ? 10.924 -9.804 -14.036 1.00 91.94 96 ASP A C 1
ATOM 769 O O . ASP A 1 96 ? 10.572 -9.892 -12.862 1.00 91.94 96 ASP A O 1
ATOM 773 N N . GLN A 1 97 ? 12.056 -9.188 -14.394 1.00 90.50 97 GLN A N 1
ATOM 774 C CA . GLN A 1 97 ? 12.993 -8.617 -13.421 1.00 90.50 97 GLN A CA 1
ATOM 775 C C . GLN A 1 97 ? 12.332 -7.520 -12.581 1.00 90.50 97 GLN A C 1
ATOM 777 O O . GLN A 1 97 ? 12.542 -7.446 -11.372 1.00 90.50 97 GLN A O 1
ATOM 782 N N . PHE A 1 98 ? 11.499 -6.681 -13.202 1.00 90.44 98 PHE A N 1
ATOM 783 C CA . PHE A 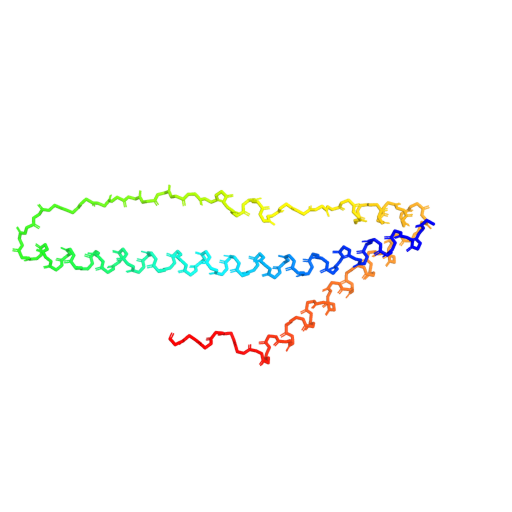1 98 ? 10.756 -5.647 -12.489 1.00 90.44 98 PHE A CA 1
ATOM 784 C C . PHE A 1 98 ? 9.718 -6.233 -11.521 1.00 90.44 98 PHE A C 1
ATOM 786 O O . PHE A 1 98 ? 9.591 -5.752 -10.392 1.00 90.44 98 PHE A O 1
ATOM 793 N N . ARG A 1 99 ? 8.994 -7.285 -11.927 1.00 91.69 99 ARG A N 1
ATOM 794 C CA . ARG A 1 99 ? 8.038 -7.990 -11.059 1.00 91.69 99 ARG A CA 1
ATOM 795 C C . ARG A 1 99 ? 8.745 -8.592 -9.848 1.00 91.69 99 ARG A C 1
ATOM 797 O O . ARG A 1 99 ? 8.289 -8.396 -8.720 1.00 91.69 99 ARG A O 1
ATOM 804 N N . ASP A 1 100 ? 9.856 -9.281 -10.079 1.00 94.06 100 ASP A N 1
ATOM 805 C CA . ASP A 1 100 ? 10.621 -9.943 -9.024 1.00 94.06 100 ASP A CA 1
ATOM 806 C C . ASP A 1 100 ? 11.243 -8.910 -8.073 1.00 94.06 100 ASP A C 1
ATOM 808 O O . ASP A 1 100 ? 11.194 -9.075 -6.851 1.00 94.06 100 ASP A O 1
ATOM 812 N N . TYR A 1 101 ? 11.737 -7.790 -8.614 1.00 91.25 101 TYR A N 1
ATOM 813 C CA . TYR A 1 101 ? 12.208 -6.646 -7.836 1.00 91.25 101 TYR A CA 1
ATOM 814 C C . TYR A 1 101 ? 11.109 -6.065 -6.939 1.00 91.25 101 TYR A C 1
ATOM 816 O O . TYR A 1 101 ? 11.326 -5.890 -5.738 1.00 91.25 101 TYR A O 1
ATOM 824 N N . TYR A 1 102 ? 9.922 -5.798 -7.493 1.00 91.06 102 TYR A N 1
ATOM 825 C CA . TYR A 1 102 ? 8.785 -5.294 -6.722 1.00 91.06 102 TYR A CA 1
ATOM 826 C C . TYR A 1 102 ? 8.408 -6.250 -5.589 1.00 91.06 102 TYR A C 1
ATOM 828 O O . TYR A 1 102 ? 8.309 -5.826 -4.436 1.00 91.06 102 TYR A O 1
ATOM 836 N N . TYR A 1 103 ? 8.234 -7.537 -5.905 1.00 92.19 103 TYR A N 1
ATOM 837 C CA . TYR A 1 103 ? 7.834 -8.541 -4.925 1.00 92.19 103 TYR A CA 1
ATOM 838 C C . TYR A 1 103 ? 8.864 -8.664 -3.800 1.00 92.19 103 TYR A C 1
ATOM 840 O O . TYR A 1 103 ? 8.511 -8.591 -2.624 1.00 92.19 103 TYR A O 1
ATOM 848 N N . THR A 1 104 ? 10.146 -8.765 -4.151 1.00 93.62 104 THR A N 1
ATOM 849 C CA . THR A 1 104 ? 11.236 -8.900 -3.176 1.00 93.62 104 THR A CA 1
ATOM 850 C C . THR A 1 104 ? 11.329 -7.677 -2.267 1.00 93.62 104 THR A C 1
ATOM 852 O O . THR A 1 104 ? 11.454 -7.819 -1.051 1.00 93.62 104 THR A O 1
ATOM 855 N N . ASN A 1 105 ? 11.211 -6.469 -2.825 1.00 91.56 105 ASN A N 1
ATOM 856 C CA . ASN A 1 105 ? 11.233 -5.233 -2.042 1.00 91.56 105 ASN A CA 1
ATOM 857 C C . ASN A 1 105 ? 10.041 -5.172 -1.070 1.00 91.56 105 ASN A C 1
ATOM 859 O O . ASN A 1 105 ? 10.222 -4.894 0.114 1.00 91.56 105 ASN A O 1
ATOM 863 N N . ARG A 1 106 ? 8.835 -5.531 -1.528 1.00 88.94 106 ARG A N 1
ATOM 864 C CA . ARG A 1 106 ? 7.646 -5.598 -0.665 1.00 88.94 106 ARG A CA 1
ATOM 865 C C . ARG A 1 106 ? 7.779 -6.611 0.464 1.00 88.94 106 ARG A C 1
ATOM 867 O O . ARG A 1 106 ? 7.433 -6.291 1.598 1.00 88.94 106 ARG A O 1
ATOM 874 N N . GLN A 1 107 ? 8.313 -7.793 0.175 1.00 90.50 107 GLN A N 1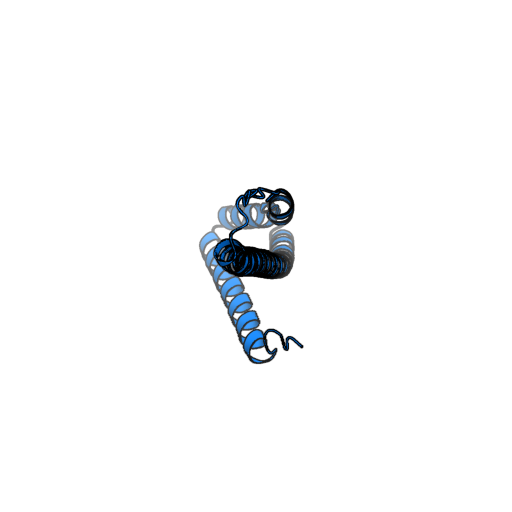
ATOM 875 C CA . GLN A 1 107 ? 8.583 -8.803 1.197 1.00 90.50 107 GLN A CA 1
ATOM 876 C C . GLN A 1 107 ? 9.606 -8.302 2.224 1.00 90.50 107 GLN A C 1
ATOM 878 O O . GLN A 1 107 ? 9.417 -8.484 3.424 1.00 90.50 107 GLN A O 1
ATOM 883 N N . LEU A 1 108 ? 10.661 -7.611 1.782 1.00 90.69 108 LEU A N 1
ATOM 884 C CA . LEU A 1 108 ? 11.661 -7.039 2.684 1.00 90.69 108 LEU A CA 1
ATOM 885 C C . LEU A 1 108 ? 11.070 -5.950 3.593 1.00 90.69 108 LEU A C 1
ATOM 887 O O . LEU A 1 108 ? 11.352 -5.946 4.791 1.00 90.69 108 LEU A O 1
ATOM 891 N N . GLN A 1 109 ? 10.240 -5.055 3.046 1.00 88.75 109 GLN A N 1
ATOM 892 C CA . GLN A 1 109 ? 9.527 -4.038 3.830 1.00 88.75 109 GLN A CA 1
ATOM 893 C C . GLN A 1 109 ? 8.663 -4.687 4.914 1.00 88.75 109 GLN A C 1
ATOM 895 O O . GLN A 1 109 ? 8.791 -4.327 6.081 1.00 88.75 109 GLN A O 1
ATOM 900 N N . LEU A 1 110 ? 7.863 -5.692 4.541 1.00 86.19 110 LEU A N 1
ATOM 901 C CA . LEU A 1 110 ? 6.995 -6.414 5.468 1.00 86.19 110 LEU A CA 1
ATOM 902 C C . LEU A 1 110 ? 7.791 -7.103 6.582 1.00 86.19 110 LEU A C 1
ATOM 904 O O . LEU A 1 110 ? 7.480 -6.936 7.757 1.00 86.19 110 LEU A O 1
ATOM 908 N N . ASN A 1 111 ? 8.845 -7.841 6.228 1.00 88.19 111 ASN A N 1
ATOM 909 C CA . ASN A 1 111 ? 9.696 -8.514 7.208 1.00 88.19 111 ASN A CA 1
ATOM 910 C C . ASN A 1 111 ? 10.344 -7.517 8.178 1.00 88.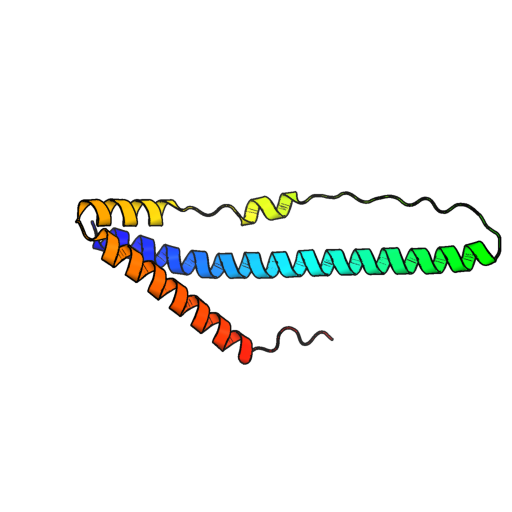19 111 ASN A C 1
ATOM 912 O O . ASN A 1 111 ? 10.405 -7.777 9.378 1.00 88.19 111 ASN A O 1
ATOM 916 N N . SER A 1 112 ? 10.794 -6.363 7.674 1.00 85.81 112 SER A N 1
ATOM 917 C CA . SER A 1 112 ? 11.335 -5.281 8.500 1.00 85.81 112 SER A CA 1
ATOM 918 C C . SER A 1 112 ? 10.283 -4.699 9.448 1.00 85.81 112 SER A C 1
ATOM 920 O O . SER A 1 112 ? 10.589 -4.497 10.620 1.00 85.81 112 SER A O 1
ATOM 922 N N . ASP A 1 113 ? 9.060 -4.449 8.975 1.00 84.00 113 ASP A N 1
ATOM 923 C CA . ASP A 1 113 ? 7.968 -3.923 9.804 1.00 84.00 113 ASP A CA 1
ATOM 924 C C . ASP A 1 113 ? 7.563 -4.906 10.916 1.00 84.00 113 ASP A C 1
ATOM 926 O O . ASP A 1 113 ? 7.376 -4.509 12.067 1.00 84.00 113 ASP A O 1
ATOM 930 N N . LEU A 1 114 ? 7.498 -6.204 10.606 1.00 79.56 114 LEU A N 1
ATOM 931 C CA . LEU A 1 114 ? 7.162 -7.249 11.578 1.00 79.56 114 LEU A CA 1
ATOM 932 C C . LEU A 1 114 ? 8.252 -7.444 12.641 1.00 79.56 114 LEU A C 1
ATOM 934 O O . LEU A 1 114 ? 7.931 -7.645 13.810 1.00 79.56 114 LEU A O 1
ATOM 938 N N . GLN A 1 115 ? 9.532 -7.346 12.269 1.00 74.69 115 GLN A N 1
ATOM 939 C CA . GLN A 1 115 ? 10.637 -7.411 13.235 1.00 74.69 115 GLN A CA 1
ATOM 940 C C . GLN A 1 115 ? 10.634 -6.222 14.204 1.00 74.69 115 GLN A C 1
ATOM 942 O O . GLN A 1 115 ? 10.962 -6.380 15.375 1.00 74.69 115 GLN A O 1
ATOM 947 N N . ILE A 1 116 ? 10.224 -5.034 13.755 1.00 60.22 116 ILE A N 1
ATOM 948 C CA . ILE A 1 116 ? 10.060 -3.873 14.644 1.00 60.22 116 ILE A CA 1
ATOM 949 C C . ILE A 1 116 ? 8.882 -4.098 15.608 1.00 60.22 116 ILE A C 1
ATOM 951 O O . ILE A 1 116 ? 8.968 -3.735 16.783 1.00 60.22 116 ILE A O 1
ATOM 955 N N . SER A 1 117 ? 7.815 -4.766 15.153 1.00 54.84 117 SER A N 1
ATOM 956 C CA . SER A 1 117 ? 6.652 -5.093 15.987 1.00 54.84 117 SER A CA 1
ATOM 957 C C . SER A 1 117 ? 6.961 -6.027 17.164 1.00 54.84 117 SER A C 1
ATOM 959 O O . SER A 1 117 ? 6.183 -6.038 18.112 1.00 54.84 117 SER A O 1
ATOM 961 N N . SER A 1 118 ? 8.060 -6.797 17.156 1.00 53.88 118 SER A N 1
ATOM 962 C CA . SER A 1 118 ? 8.459 -7.581 18.339 1.00 53.88 118 SER A CA 1
ATOM 963 C C . SER A 1 118 ? 9.176 -6.746 19.405 1.00 53.88 118 SER A C 1
ATOM 965 O O . SER A 1 118 ? 9.354 -7.217 20.524 1.00 53.88 118 SER A O 1
ATOM 967 N N . VAL A 1 119 ? 9.630 -5.536 19.058 1.00 54.19 119 VAL A N 1
ATOM 968 C CA . VAL A 1 119 ? 10.415 -4.652 19.938 1.00 54.19 119 VAL A CA 1
ATOM 969 C C . VAL A 1 119 ? 9.561 -3.521 20.520 1.00 54.19 119 VAL A C 1
ATOM 971 O O . VAL A 1 119 ? 9.851 -3.048 21.615 1.00 54.19 119 VAL A O 1
ATOM 974 N N . GLN A 1 120 ? 8.487 -3.106 19.839 1.00 52.47 120 GLN A N 1
ATOM 975 C CA . GLN A 1 120 ? 7.500 -2.186 20.407 1.00 52.47 120 GLN A CA 1
ATOM 976 C C . GLN A 1 120 ? 6.300 -2.965 20.958 1.00 52.47 120 GLN A C 1
ATOM 978 O O . GLN A 1 120 ? 5.571 -3.567 20.167 1.00 52.47 120 GLN A O 1
ATOM 983 N N . PRO A 1 121 ? 6.054 -2.949 22.283 1.00 53.53 121 PRO A N 1
ATOM 984 C CA . PRO A 1 121 ? 4.847 -3.541 22.832 1.00 53.53 121 PRO A CA 1
ATOM 985 C C . PRO A 1 121 ? 3.633 -2.835 22.227 1.00 53.53 121 PRO A C 1
ATOM 987 O O . PRO A 1 121 ? 3.531 -1.605 22.218 1.00 53.53 121 PRO A O 1
ATOM 990 N N . PHE A 1 122 ? 2.730 -3.635 21.667 1.00 57.12 122 PHE A N 1
ATOM 991 C CA . PHE A 1 122 ? 1.447 -3.181 21.162 1.00 57.12 122 PHE A CA 1
ATOM 992 C C . PHE A 1 122 ? 0.605 -2.739 22.362 1.00 57.12 122 PHE A C 1
ATOM 994 O O . PHE A 1 122 ? -0.005 -3.570 23.021 1.00 57.12 122 PHE A O 1
ATOM 1001 N N . LEU A 1 123 ? 0.619 -1.432 22.638 1.00 51.12 123 LEU A N 1
ATOM 1002 C CA . LEU A 1 123 ? -0.247 -0.738 23.595 1.00 51.12 123 LEU A CA 1
ATOM 1003 C C . LEU A 1 123 ? -0.105 -1.207 25.052 1.00 51.12 123 LEU A C 1
ATOM 1005 O O . LEU A 1 123 ? -0.809 -2.093 25.526 1.00 51.12 123 LEU A O 1
ATOM 1009 N N . GLU A 1 124 ? 0.736 -0.502 25.804 1.00 45.94 124 GLU A N 1
ATOM 1010 C CA . GLU A 1 124 ? 0.557 -0.379 27.250 1.00 45.94 124 GLU A CA 1
ATOM 1011 C C . GLU A 1 124 ? -0.635 0.570 27.474 1.00 45.94 124 GLU A C 1
ATOM 1013 O O . GLU A 1 124 ? -0.503 1.792 27.480 1.00 45.94 124 GLU A O 1
ATOM 1018 N N . SER A 1 125 ? -1.842 0.005 27.503 1.00 43.25 125 SER A N 1
ATOM 1019 C CA . SER A 1 125 ? -3.065 0.713 27.880 1.00 43.25 125 SER A CA 1
ATOM 1020 C C . SER A 1 125 ? -3.127 0.831 29.405 1.00 43.25 125 SER A C 1
ATOM 1022 O O . SER A 1 125 ? -3.321 -0.183 30.082 1.00 43.25 125 SER A O 1
ATOM 1024 N N . HIS A 1 126 ? -2.958 2.052 29.915 1.00 38.28 126 HIS A N 1
ATOM 1025 C CA . HIS A 1 126 ? -3.310 2.463 31.277 1.00 38.28 126 HIS A CA 1
ATOM 1026 C C . HIS A 1 126 ? -4.649 3.196 31.289 1.00 38.28 126 HIS A C 1
ATOM 1028 O O . HIS A 1 126 ? -4.901 3.960 30.329 1.00 38.28 126 HIS A O 1
#